Protein AF-J5UKY2-F1 (afdb_monomer_lite)

Radius of gyration: 16.22 Å; chains: 1; bounding box: 41×29×46 Å

Foldseek 3Di:
DDQVCCLCPVVVDDLDDNVCVVVLLVVLLVVCCVPVPPQPADPVLSSQLSSQLSNLVSDVVVPDCQWDDDPPDIDGDPDDPCDSVNSSVVSNCVRRVPPCPDPPPD

Secondary structure (DSSP, 8-state):
---HHIIIIIS---SS-HHHHHHHHHHHHHHHHHHSTT----HHHHHHHHHHHHHHHHHHHH----EEEETTEEEE-------HHHHHHHHHHHHHS---TT----

Sequence (106 aa):
MIEYKFYTDEFCGKAISEEDWRGCETFASAYIRKHFVGFSVEADDYKHGICAVAEAKQTVDQGVLESQTVGSWSKHYSVNSVSDKDRLINAAMLYLSEYRKGVEWA

pLDDT: mean 72.49, std 12.16, range [39.28, 87.88]

Structure (mmCIF, N/CA/C/O backbone):
data_AF-J5UKY2-F1
#
_entry.id   AF-J5UKY2-F1
#
loop_
_atom_site.group_PDB
_atom_site.id
_atom_site.type_symbol
_atom_site.label_atom_id
_atom_site.label_alt_id
_atom_site.label_comp_id
_atom_site.label_asym_id
_atom_site.label_entity_id
_atom_site.label_seq_id
_atom_site.pdbx_PDB_ins_code
_atom_site.Cartn_x
_atom_site.Cartn_y
_atom_site.Cartn_z
_atom_site.occupancy
_atom_site.B_iso_or_equiv
_atom_site.auth_seq_id
_atom_site.auth_comp_id
_atom_site.auth_asym_id
_atom_site.auth_atom_id
_atom_site.pdbx_PDB_model_num
ATOM 1 N N . MET A 1 1 ? -2.509 2.775 -13.327 1.00 63.25 1 MET A N 1
ATOM 2 C CA . MET A 1 1 ? -3.893 2.613 -12.871 1.00 63.25 1 MET A CA 1
ATOM 3 C C . MET A 1 1 ? -4.144 1.133 -12.717 1.00 63.25 1 MET A C 1
ATOM 5 O O . MET A 1 1 ? -4.342 0.444 -13.710 1.00 63.25 1 MET A O 1
ATOM 9 N N . ILE A 1 2 ? -3.998 0.648 -11.489 1.00 73.94 2 ILE A N 1
ATOM 10 C CA . ILE A 1 2 ? -4.293 -0.739 -11.126 1.00 73.94 2 ILE A CA 1
ATOM 11 C C . ILE A 1 2 ? -5.797 -0.839 -10.890 1.00 73.94 2 ILE A C 1
ATOM 13 O O . ILE A 1 2 ? -6.365 -0.045 -10.139 1.00 73.94 2 ILE A O 1
ATOM 17 N N . GLU A 1 3 ? -6.454 -1.777 -11.564 1.00 77.50 3 GLU A N 1
ATOM 18 C CA . GLU A 1 3 ? -7.885 -2.002 -11.377 1.00 77.50 3 GLU A CA 1
ATOM 19 C C . GLU A 1 3 ? -8.160 -2.615 -10.003 1.00 77.50 3 GLU A C 1
ATOM 21 O O . GLU A 1 3 ? -7.400 -3.458 -9.530 1.00 77.50 3 GLU A O 1
ATOM 26 N N . TYR A 1 4 ? -9.283 -2.243 -9.386 1.00 71.94 4 TYR A N 1
ATOM 27 C CA . TYR A 1 4 ? -9.696 -2.806 -8.097 1.00 71.94 4 TYR A CA 1
ATOM 28 C C . TYR A 1 4 ? -9.806 -4.339 -8.152 1.00 71.94 4 TYR A C 1
ATOM 30 O O . TYR A 1 4 ? -9.404 -5.022 -7.220 1.00 71.94 4 TYR A O 1
ATOM 38 N N . LYS A 1 5 ? -10.217 -4.898 -9.298 1.00 76.38 5 LYS A N 1
ATOM 39 C CA . LYS A 1 5 ? -10.229 -6.351 -9.527 1.00 76.38 5 LYS A CA 1
ATOM 40 C C . LYS A 1 5 ? -8.867 -7.011 -9.327 1.00 76.38 5 LYS A C 1
ATOM 42 O O . LYS A 1 5 ? -8.812 -8.095 -8.771 1.00 76.38 5 LYS A O 1
ATOM 47 N N . PHE A 1 6 ? -7.778 -6.365 -9.738 1.00 74.38 6 PHE A N 1
ATOM 48 C CA . PHE A 1 6 ? -6.428 -6.894 -9.533 1.00 74.38 6 PHE A CA 1
ATOM 49 C C . PHE A 1 6 ? -6.074 -6.927 -8.039 1.00 74.38 6 PHE A C 1
ATOM 51 O O . PHE A 1 6 ? -5.506 -7.896 -7.546 1.00 74.38 6 PHE A O 1
ATOM 58 N N . TYR A 1 7 ? -6.484 -5.895 -7.297 1.00 69.56 7 TYR A N 1
ATOM 59 C CA . TYR A 1 7 ? -6.301 -5.829 -5.849 1.00 69.56 7 TYR A CA 1
ATOM 60 C C . TYR A 1 7 ? -7.102 -6.905 -5.095 1.00 69.56 7 TYR A C 1
ATOM 62 O O . TYR A 1 7 ? -6.595 -7.499 -4.146 1.00 69.56 7 TYR A O 1
ATOM 70 N N . THR A 1 8 ? -8.333 -7.200 -5.518 1.00 76.00 8 THR A N 1
ATOM 71 C CA . THR A 1 8 ? -9.173 -8.193 -4.831 1.00 76.00 8 THR A CA 1
ATOM 72 C C . THR A 1 8 ? -8.898 -9.633 -5.259 1.00 76.00 8 THR A C 1
ATOM 74 O O . THR A 1 8 ? -8.980 -10.528 -4.427 1.00 76.00 8 THR A O 1
ATOM 77 N N . ASP A 1 9 ? -8.635 -9.867 -6.546 1.00 73.81 9 ASP A N 1
ATOM 78 C CA . ASP A 1 9 ? -8.555 -11.209 -7.143 1.00 73.81 9 ASP A CA 1
ATOM 79 C C . ASP A 1 9 ? -7.122 -11.757 -7.111 1.00 73.81 9 ASP A C 1
ATOM 81 O O . ASP A 1 9 ? -6.898 -12.872 -6.649 1.00 73.81 9 ASP A O 1
ATOM 85 N N . GLU A 1 10 ? -6.140 -10.945 -7.516 1.00 74.19 10 GLU A N 1
ATOM 86 C CA . GLU A 1 10 ? -4.736 -11.369 -7.602 1.00 74.19 10 GLU A CA 1
ATOM 87 C C . GLU A 1 10 ? -3.983 -11.083 -6.297 1.00 74.19 10 GLU A C 1
ATOM 89 O O . GLU A 1 10 ? -3.341 -11.965 -5.731 1.00 74.19 10 GLU A O 1
ATOM 94 N N . PHE A 1 11 ? -4.138 -9.871 -5.756 1.00 65.19 11 PHE A N 1
ATOM 95 C CA . PHE A 1 11 ? -3.485 -9.466 -4.508 1.00 65.19 11 PHE A CA 1
ATOM 96 C C . PHE A 1 11 ? -4.249 -9.916 -3.243 1.00 65.19 11 PHE A C 1
ATOM 98 O O . PHE A 1 11 ? -3.687 -9.910 -2.149 1.00 65.19 11 PHE A O 1
ATOM 105 N N . CYS A 1 12 ? -5.517 -10.341 -3.368 1.00 69.38 12 CYS A N 1
ATOM 106 C CA . CYS A 1 12 ? -6.383 -10.774 -2.254 1.00 69.38 12 CYS A CA 1
ATOM 107 C C . CYS A 1 12 ? -6.536 -9.747 -1.107 1.00 69.38 12 CYS A C 1
ATOM 109 O O . CYS A 1 12 ? -6.826 -10.117 0.038 1.00 69.38 12 CYS A O 1
ATOM 111 N N . GLY A 1 13 ? -6.369 -8.457 -1.402 1.00 67.81 13 GLY A N 1
ATOM 112 C CA . GLY A 1 13 ? -6.465 -7.382 -0.420 1.00 67.81 13 GLY A CA 1
ATOM 113 C C . GLY A 1 13 ? -7.909 -7.118 0.016 1.00 67.81 13 GLY A C 1
ATOM 114 O O . GLY A 1 13 ? -8.837 -7.122 -0.794 1.00 67.81 13 GLY A O 1
ATOM 115 N N . LYS A 1 14 ? -8.113 -6.900 1.321 1.00 74.12 14 LYS A N 1
ATOM 116 C CA . LYS A 1 14 ? -9.441 -6.657 1.932 1.00 74.12 14 LYS A CA 1
ATOM 117 C C . LYS A 1 14 ? -9.514 -5.362 2.738 1.00 74.12 14 LYS A C 1
ATOM 119 O O . LYS A 1 14 ? -10.554 -5.077 3.327 1.00 74.12 14 LYS A O 1
ATOM 124 N N . ALA A 1 15 ? -8.419 -4.612 2.817 1.00 70.75 15 ALA A N 1
ATOM 125 C CA . ALA A 1 15 ? -8.323 -3.448 3.686 1.00 70.75 15 ALA A CA 1
ATOM 126 C C . ALA A 1 15 ? -8.963 -2.184 3.085 1.00 70.75 15 ALA A C 1
ATOM 128 O O . ALA A 1 15 ? -9.380 -1.314 3.844 1.00 70.75 15 ALA A O 1
ATOM 129 N N . ILE A 1 16 ? -9.046 -2.074 1.752 1.00 76.44 16 ILE A N 1
ATOM 130 C CA . ILE A 1 16 ? -9.452 -0.842 1.058 1.00 76.44 16 ILE A CA 1
ATOM 131 C C . ILE A 1 16 ? -10.761 -1.049 0.284 1.00 76.44 16 ILE A C 1
ATOM 133 O O . ILE A 1 16 ? -10.904 -1.999 -0.491 1.00 76.44 16 ILE A O 1
ATOM 137 N N . SER A 1 17 ? -11.711 -0.130 0.469 1.00 79.06 17 SER A N 1
ATOM 138 C CA . SER A 1 17 ? -12.952 -0.057 -0.314 1.00 79.06 17 SER A CA 1
ATOM 139 C C . SER A 1 17 ? -12.692 0.494 -1.722 1.00 79.06 17 SER A C 1
ATOM 141 O O . SER A 1 17 ? -11.823 1.344 -1.908 1.00 79.06 17 SER A O 1
ATOM 143 N N . GLU A 1 18 ? -13.482 0.082 -2.720 1.00 77.81 18 GLU A N 1
ATOM 144 C CA . GLU A 1 18 ? -13.336 0.535 -4.122 1.00 77.81 18 GLU A CA 1
ATOM 145 C C . GLU A 1 18 ? -13.354 2.073 -4.274 1.00 77.81 18 GLU A C 1
ATOM 147 O O . GLU A 1 18 ? -12.661 2.639 -5.120 1.00 77.81 18 GLU A O 1
ATOM 152 N N . GLU A 1 19 ? -14.111 2.749 -3.409 1.00 78.94 19 GLU A N 1
ATOM 153 C CA . GLU A 1 19 ? -14.263 4.206 -3.356 1.00 78.94 19 GLU A CA 1
ATOM 154 C C . GLU A 1 19 ? -12.936 4.918 -3.044 1.00 78.94 19 GLU A C 1
ATOM 156 O O . GLU A 1 19 ? -12.595 5.924 -3.669 1.00 78.94 19 GLU A O 1
ATOM 161 N N . ASP A 1 20 ? -12.175 4.367 -2.094 1.00 79.25 20 ASP A N 1
ATOM 162 C CA . ASP A 1 20 ? -10.914 4.931 -1.605 1.00 79.25 20 ASP A CA 1
ATOM 163 C C . ASP A 1 20 ? -9.706 4.424 -2.412 1.00 79.25 20 ASP A C 1
ATOM 165 O O . ASP A 1 20 ? -8.667 5.086 -2.507 1.00 79.25 20 ASP A O 1
ATOM 169 N N . TRP A 1 21 ? -9.874 3.293 -3.109 1.00 81.88 21 TRP A N 1
ATOM 170 C CA . TRP A 1 21 ? -8.838 2.658 -3.921 1.00 81.88 21 TRP A CA 1
ATOM 171 C C . TRP A 1 21 ? -8.162 3.622 -4.900 1.00 81.88 21 TRP A C 1
ATOM 173 O O . TRP A 1 21 ? -6.938 3.636 -5.007 1.00 81.88 21 TRP A O 1
ATOM 183 N N . ARG A 1 22 ? -8.926 4.480 -5.591 1.00 84.44 22 ARG A N 1
ATOM 184 C CA . ARG A 1 22 ? -8.351 5.454 -6.540 1.00 84.44 22 ARG A CA 1
ATOM 185 C C . ARG A 1 22 ? -7.431 6.474 -5.871 1.00 84.44 22 ARG A C 1
ATOM 187 O O . ARG A 1 22 ? -6.413 6.855 -6.456 1.00 84.44 22 ARG A O 1
ATOM 194 N N . GLY A 1 23 ? -7.787 6.926 -4.670 1.00 82.31 23 GLY A N 1
ATOM 195 C CA . GLY A 1 23 ? -6.967 7.848 -3.887 1.00 82.31 23 GLY A CA 1
ATOM 196 C C . GLY A 1 23 ? -5.689 7.165 -3.408 1.00 82.31 23 GLY A C 1
ATOM 197 O O . GLY A 1 23 ? -4.586 7.676 -3.627 1.00 82.31 23 GLY A O 1
ATOM 198 N N . CYS A 1 24 ? -5.837 5.967 -2.843 1.00 83.56 24 CYS A N 1
ATOM 199 C CA . CYS A 1 24 ? -4.728 5.156 -2.360 1.00 83.56 24 CYS A CA 1
ATOM 200 C C . 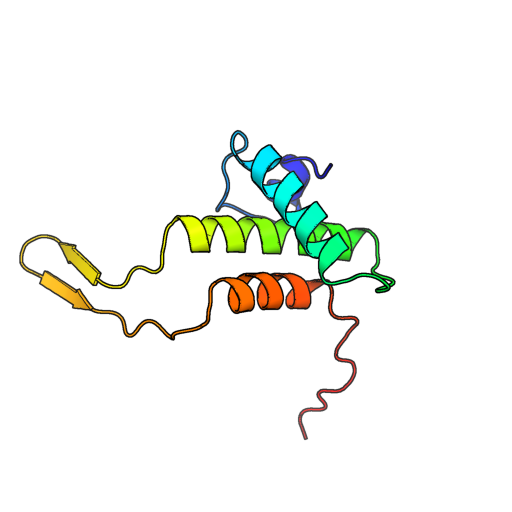CYS A 1 24 ? -3.766 4.710 -3.481 1.00 83.56 24 CYS A C 1
ATOM 202 O O . CYS A 1 24 ? -2.555 4.796 -3.293 1.00 83.56 24 CYS A O 1
ATOM 204 N N . GLU A 1 25 ? -4.253 4.327 -4.667 1.00 86.38 25 GLU A N 1
ATOM 205 C CA . GLU A 1 25 ? -3.417 3.962 -5.828 1.00 86.38 25 GLU A CA 1
ATOM 206 C C . GLU A 1 25 ? -2.622 5.157 -6.358 1.00 86.38 25 GLU A C 1
ATOM 208 O O . GLU A 1 25 ? -1.422 5.049 -6.634 1.00 86.38 25 GLU A O 1
ATOM 213 N N . THR A 1 26 ? -3.261 6.325 -6.448 1.00 87.25 26 THR A N 1
ATOM 214 C CA . THR A 1 26 ? -2.591 7.561 -6.872 1.00 87.25 26 THR A CA 1
ATOM 215 C C . THR A 1 26 ? -1.484 7.935 -5.885 1.00 87.25 26 THR A C 1
ATOM 217 O O . THR A 1 26 ? -0.371 8.278 -6.289 1.00 87.25 26 THR A O 1
ATOM 220 N N . PHE A 1 27 ? -1.757 7.821 -4.584 1.00 86.69 27 PHE A N 1
ATOM 221 C CA . PHE A 1 27 ? -0.759 8.064 -3.550 1.00 86.69 27 PHE A CA 1
ATOM 222 C C . PHE A 1 27 ? 0.389 7.050 -3.614 1.00 86.69 27 PHE A C 1
ATOM 224 O O . PHE A 1 27 ? 1.551 7.448 -3.673 1.00 86.69 27 PHE A O 1
ATOM 231 N N . ALA A 1 28 ? 0.082 5.753 -3.642 1.00 86.38 28 ALA A N 1
ATOM 232 C CA . ALA A 1 28 ? 1.069 4.678 -3.634 1.00 86.38 28 ALA A CA 1
ATOM 233 C C . ALA A 1 28 ? 1.969 4.709 -4.879 1.00 86.38 28 ALA A C 1
ATOM 235 O O . ALA A 1 28 ? 3.191 4.598 -4.767 1.00 86.38 28 ALA A O 1
ATOM 236 N N . SER A 1 29 ? 1.397 4.955 -6.060 1.00 86.00 29 SER A N 1
ATOM 237 C CA . SER A 1 29 ? 2.166 5.097 -7.301 1.00 86.00 29 SER A CA 1
ATOM 238 C C . SER A 1 29 ? 3.106 6.310 -7.268 1.00 86.00 29 SER A C 1
ATOM 240 O O . SER A 1 29 ? 4.270 6.197 -7.664 1.00 86.00 29 SER A O 1
ATOM 242 N N . ALA A 1 30 ? 2.657 7.456 -6.744 1.00 86.75 30 ALA A N 1
ATOM 243 C CA . ALA A 1 30 ? 3.512 8.624 -6.536 1.00 86.75 30 ALA A CA 1
ATOM 244 C C . ALA A 1 30 ? 4.604 8.359 -5.485 1.00 86.75 30 ALA A C 1
ATOM 246 O O . ALA A 1 30 ? 5.751 8.778 -5.661 1.00 86.75 30 ALA A O 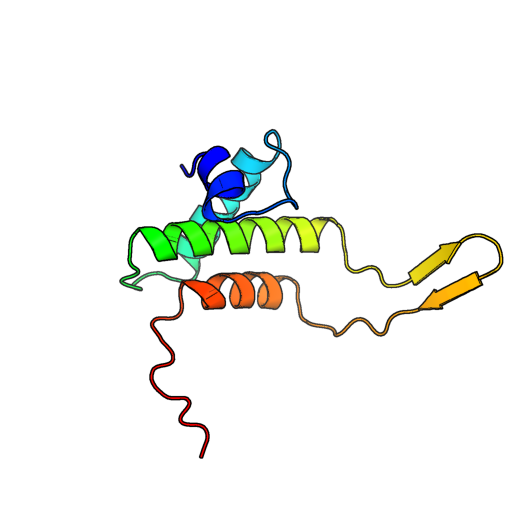1
ATOM 247 N N . TYR A 1 31 ? 4.268 7.632 -4.417 1.00 85.12 31 TYR A N 1
ATOM 248 C CA . TYR A 1 31 ? 5.187 7.281 -3.338 1.00 85.12 31 TYR A CA 1
ATOM 249 C C . TYR A 1 31 ? 6.331 6.397 -3.841 1.00 85.12 31 TYR A C 1
ATOM 251 O O . TYR A 1 31 ? 7.501 6.716 -3.627 1.00 85.12 31 TYR A O 1
ATOM 259 N N . ILE A 1 32 ? 6.008 5.340 -4.588 1.00 83.69 32 ILE A N 1
ATOM 260 C CA . ILE A 1 32 ? 7.006 4.435 -5.163 1.00 83.69 32 ILE A CA 1
ATOM 261 C C . ILE A 1 32 ? 7.884 5.173 -6.171 1.00 83.69 32 ILE A C 1
ATOM 263 O O . ILE A 1 32 ? 9.103 5.078 -6.094 1.00 83.69 32 ILE A O 1
ATOM 267 N N . ARG A 1 33 ? 7.302 5.986 -7.061 1.00 84.00 33 ARG A N 1
ATOM 268 C CA . ARG A 1 33 ? 8.083 6.795 -8.017 1.00 84.00 33 ARG A CA 1
ATOM 269 C C . ARG A 1 33 ? 9.068 7.743 -7.333 1.00 84.00 33 ARG A C 1
ATOM 271 O O . ARG A 1 33 ? 10.139 7.998 -7.873 1.00 84.00 33 ARG A O 1
ATOM 278 N N . LYS A 1 34 ? 8.707 8.272 -6.161 1.00 83.88 34 LYS A N 1
ATOM 279 C CA . LYS A 1 34 ? 9.554 9.179 -5.381 1.00 83.88 34 LYS A CA 1
ATOM 280 C C . LYS A 1 34 ? 10.678 8.452 -4.639 1.00 83.88 34 LYS A C 1
ATOM 282 O O . LYS A 1 34 ? 11.778 8.987 -4.558 1.00 83.88 34 LYS A O 1
ATOM 287 N N . HIS A 1 35 ? 10.395 7.282 -4.068 1.00 78.94 35 HIS A N 1
ATOM 288 C CA . HIS A 1 35 ? 11.326 6.564 -3.188 1.00 78.94 35 HIS A CA 1
ATOM 289 C C . HIS A 1 35 ? 12.167 5.493 -3.899 1.00 78.94 35 HIS A C 1
ATOM 291 O O . HIS A 1 35 ? 13.281 5.224 -3.465 1.00 78.94 35 HIS A O 1
ATOM 297 N N . PHE A 1 36 ? 11.670 4.925 -4.997 1.00 73.38 36 PHE A N 1
ATOM 298 C CA . PHE A 1 36 ? 12.290 3.823 -5.744 1.00 73.38 36 PHE A CA 1
ATOM 299 C C . PHE A 1 36 ? 12.664 4.244 -7.173 1.00 73.38 36 PHE A C 1
ATOM 301 O O . PHE A 1 36 ? 12.516 3.487 -8.132 1.00 73.38 36 PHE A O 1
ATOM 308 N N . VAL A 1 37 ? 13.155 5.476 -7.338 1.00 69.75 37 VAL A N 1
ATOM 309 C CA . VAL A 1 37 ? 13.656 5.954 -8.632 1.00 69.75 37 VAL A CA 1
ATOM 310 C C . VAL A 1 37 ? 14.889 5.140 -9.050 1.00 69.75 37 VAL A C 1
ATOM 312 O O . VAL A 1 37 ? 15.888 5.105 -8.338 1.00 69.75 37 VAL A O 1
ATOM 315 N N . GLY A 1 38 ? 14.817 4.472 -10.205 1.00 65.88 38 GLY A N 1
ATOM 316 C CA . GLY A 1 38 ? 15.931 3.697 -10.769 1.00 65.88 38 GLY A CA 1
ATOM 317 C C . GLY A 1 38 ? 15.923 2.190 -10.486 1.00 65.88 38 GLY A C 1
ATOM 318 O O . GLY A 1 38 ? 16.831 1.505 -10.946 1.00 65.88 38 GLY A O 1
ATOM 319 N N . PHE A 1 39 ? 14.912 1.655 -9.793 1.00 64.69 39 PHE A N 1
ATOM 320 C CA . PHE A 1 39 ? 14.728 0.206 -9.670 1.00 64.69 39 PHE A CA 1
ATOM 321 C C . PHE A 1 39 ? 14.082 -0.363 -10.943 1.00 64.69 39 PHE A C 1
ATOM 323 O O . PHE A 1 39 ? 13.012 0.087 -11.357 1.00 64.69 39 PHE A O 1
ATOM 330 N N . SER A 1 40 ? 14.730 -1.354 -11.565 1.00 60.59 40 SER A N 1
ATOM 331 C CA . SER A 1 40 ? 14.149 -2.133 -12.663 1.00 60.59 40 SER A CA 1
ATOM 332 C C . SER A 1 40 ? 13.327 -3.266 -12.062 1.00 60.59 40 SER A C 1
ATOM 334 O O . SER A 1 40 ? 13.828 -4.366 -11.864 1.00 60.59 40 SER A O 1
ATOM 336 N N . VAL A 1 41 ? 12.080 -2.969 -11.717 1.00 66.12 41 VAL A N 1
ATOM 337 C CA . VAL A 1 41 ? 11.131 -3.957 -11.192 1.00 66.12 41 VAL A CA 1
ATOM 338 C C . VAL A 1 41 ? 10.294 -4.534 -12.322 1.00 66.12 41 VAL A C 1
ATOM 340 O O . VAL A 1 41 ? 9.945 -3.821 -13.269 1.00 66.12 41 VAL A O 1
ATOM 343 N N . GLU A 1 42 ? 9.969 -5.823 -12.230 1.00 72.50 42 GLU A N 1
ATOM 344 C CA . GLU A 1 42 ? 9.021 -6.435 -13.155 1.00 72.50 42 GLU A CA 1
ATOM 345 C C . GLU A 1 42 ? 7.649 -5.765 -13.010 1.00 72.50 42 GLU A C 1
ATOM 347 O O . GLU A 1 42 ? 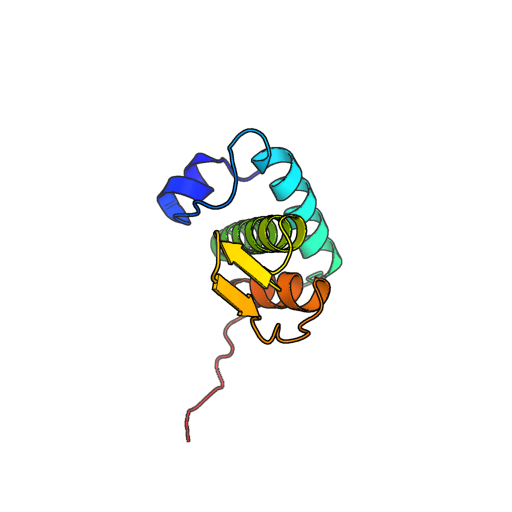7.289 -5.209 -11.965 1.00 72.50 42 GLU A O 1
ATOM 352 N N . ALA A 1 43 ? 6.879 -5.768 -14.100 1.00 72.44 43 ALA A N 1
ATOM 353 C CA . ALA A 1 43 ? 5.602 -5.066 -14.142 1.00 72.44 43 ALA A CA 1
ATOM 354 C C . ALA A 1 43 ? 4.615 -5.595 -13.090 1.00 72.44 43 ALA A C 1
ATOM 356 O O . ALA A 1 43 ? 3.783 -4.827 -12.608 1.00 72.44 43 ALA A O 1
ATOM 357 N N . ASP A 1 44 ? 4.705 -6.875 -12.729 1.00 75.19 44 ASP A N 1
ATOM 358 C CA . ASP A 1 44 ? 3.826 -7.507 -11.748 1.00 75.19 44 ASP A CA 1
ATOM 359 C C . ASP A 1 44 ? 4.253 -7.204 -10.307 1.00 75.19 44 ASP A C 1
ATOM 361 O O . ASP A 1 44 ? 3.408 -6.771 -9.521 1.00 75.19 44 ASP A O 1
ATOM 365 N N . ASP A 1 45 ? 5.545 -7.258 -9.973 1.00 77.12 45 ASP A N 1
ATOM 366 C CA . ASP A 1 45 ? 6.063 -6.818 -8.666 1.00 77.12 45 ASP A CA 1
ATOM 367 C C . ASP A 1 45 ? 5.771 -5.341 -8.392 1.00 77.12 45 ASP A C 1
ATOM 369 O O . ASP A 1 45 ? 5.412 -4.951 -7.278 1.00 77.12 45 ASP A O 1
ATOM 373 N N . TYR A 1 46 ? 5.842 -4.501 -9.429 1.00 81.56 46 TYR A N 1
ATOM 374 C CA . TYR A 1 46 ? 5.473 -3.093 -9.318 1.00 81.56 46 TYR A CA 1
ATOM 375 C C . TYR A 1 46 ? 4.002 -2.912 -8.924 1.00 81.56 46 TYR A C 1
ATOM 377 O O . TYR A 1 46 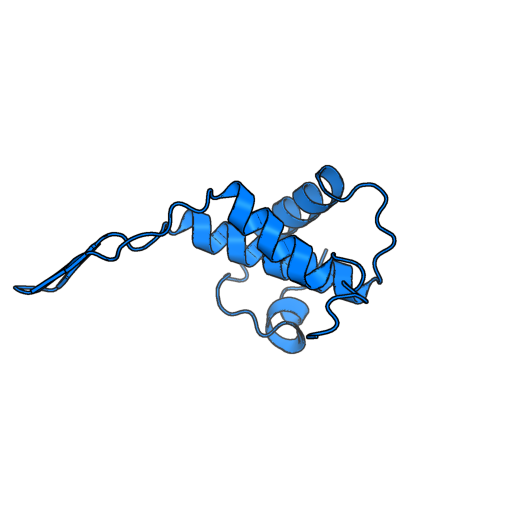? 3.685 -2.077 -8.071 1.00 81.56 46 TYR A O 1
ATOM 385 N N . LYS A 1 47 ? 3.094 -3.705 -9.511 1.00 82.50 47 LYS A N 1
ATOM 386 C CA . LYS A 1 47 ? 1.668 -3.664 -9.157 1.00 82.50 47 LYS A CA 1
ATOM 387 C C . LYS A 1 47 ? 1.440 -4.138 -7.724 1.00 82.50 47 LYS A C 1
ATOM 389 O O . LYS A 1 47 ? 0.703 -3.483 -6.987 1.00 82.50 47 LYS A O 1
ATOM 394 N N . HIS A 1 48 ? 2.099 -5.221 -7.316 1.00 81.75 48 HIS A N 1
ATOM 395 C CA . HIS A 1 48 ? 2.006 -5.748 -5.955 1.00 81.75 48 HIS A CA 1
ATOM 396 C C . HIS A 1 48 ? 2.547 -4.749 -4.922 1.00 81.75 48 HIS A C 1
ATOM 398 O O . HIS A 1 48 ? 1.904 -4.502 -3.903 1.00 81.75 48 HIS A O 1
ATOM 404 N N . GLY A 1 49 ? 3.662 -4.079 -5.222 1.00 83.81 49 GLY A N 1
ATOM 405 C CA . GLY A 1 49 ? 4.217 -3.022 -4.378 1.00 83.81 49 GLY A CA 1
ATOM 406 C C . GLY A 1 49 ? 3.265 -1.837 -4.203 1.00 83.81 49 GLY A C 1
ATOM 407 O O . GLY A 1 49 ? 3.103 -1.342 -3.088 1.00 83.81 49 GLY A O 1
ATOM 408 N N . ILE A 1 50 ? 2.584 -1.400 -5.270 1.00 86.56 50 ILE A N 1
ATOM 409 C CA . ILE A 1 50 ? 1.562 -0.341 -5.174 1.00 86.56 50 ILE A CA 1
ATOM 410 C C . ILE A 1 50 ? 0.414 -0.781 -4.258 1.00 86.56 50 ILE A C 1
ATOM 412 O O . ILE A 1 50 ? 0.006 -0.004 -3.393 1.00 86.56 50 ILE A O 1
ATOM 416 N N . CYS A 1 51 ? -0.078 -2.014 -4.410 1.00 85.75 51 CYS A N 1
ATOM 417 C CA . CYS A 1 51 ? -1.151 -2.554 -3.573 1.00 85.75 51 CYS A CA 1
ATOM 418 C C . CYS A 1 51 ? -0.741 -2.619 -2.093 1.00 85.75 51 CYS A C 1
ATOM 420 O O . CYS A 1 51 ? -1.486 -2.175 -1.221 1.00 85.75 51 CYS A O 1
ATOM 422 N N . ALA A 1 52 ? 0.480 -3.072 -1.807 1.00 85.75 52 ALA A N 1
ATOM 423 C CA . ALA A 1 52 ? 1.006 -3.161 -0.449 1.00 85.75 52 ALA A CA 1
ATOM 424 C C . ALA A 1 52 ? 1.156 -1.787 0.224 1.00 85.75 52 ALA A C 1
ATOM 426 O O . ALA A 1 52 ? 0.797 -1.610 1.389 1.00 85.75 52 ALA A O 1
ATOM 427 N N . VAL A 1 53 ? 1.659 -0.789 -0.509 1.00 87.88 53 VAL A N 1
ATOM 428 C CA . VAL A 1 53 ? 1.785 0.587 -0.003 1.00 87.88 53 VAL A CA 1
ATOM 429 C C . VAL A 1 53 ? 0.414 1.212 0.239 1.00 87.88 53 VAL A C 1
ATOM 431 O O . VAL A 1 53 ? 0.238 1.920 1.231 1.00 87.88 53 VAL A O 1
ATOM 434 N N . ALA A 1 54 ? -0.557 0.940 -0.634 1.00 87.38 54 ALA A N 1
ATOM 435 C CA . ALA A 1 54 ? -1.934 1.379 -0.453 1.00 87.38 54 ALA A CA 1
ATOM 436 C C . ALA A 1 54 ? -2.528 0.821 0.855 1.00 87.38 54 ALA A C 1
ATOM 438 O O . ALA A 1 54 ? -3.059 1.588 1.659 1.00 87.38 54 ALA A O 1
ATOM 439 N N . GLU A 1 55 ? -2.371 -0.478 1.137 1.00 84.56 55 GLU A N 1
ATOM 440 C CA . GLU A 1 55 ? -2.883 -1.075 2.384 1.00 84.56 55 GLU A CA 1
ATOM 441 C C . GLU A 1 55 ? -2.162 -0.553 3.624 1.00 84.56 55 GLU A C 1
ATOM 443 O O . GLU A 1 55 ? -2.787 -0.261 4.648 1.00 84.56 55 GLU A O 1
ATOM 448 N N . ALA A 1 56 ? -0.844 -0.380 3.537 1.00 84.69 56 ALA A N 1
ATOM 449 C CA . ALA A 1 56 ? -0.073 0.213 4.617 1.00 84.69 56 ALA A CA 1
ATOM 450 C C . ALA A 1 56 ? -0.525 1.655 4.899 1.00 84.69 56 ALA A C 1
ATOM 452 O O . ALA A 1 56 ? -0.638 2.039 6.063 1.00 84.69 56 ALA A O 1
ATOM 453 N N . LYS A 1 57 ? -0.855 2.442 3.864 1.00 84.75 57 LYS A N 1
ATOM 454 C CA . LYS A 1 57 ? -1.410 3.792 4.027 1.00 84.75 57 LYS A CA 1
ATOM 455 C C . LYS A 1 57 ? -2.775 3.762 4.707 1.00 84.75 57 LYS A C 1
ATOM 457 O O . LYS A 1 57 ? -3.001 4.598 5.581 1.00 84.75 57 LYS A O 1
ATOM 462 N N . GLN A 1 58 ? -3.642 2.817 4.349 1.00 82.50 58 GLN A N 1
ATOM 463 C CA . GLN A 1 58 ? -4.940 2.634 5.002 1.00 82.50 58 GLN A CA 1
ATOM 464 C C . GLN A 1 58 ? -4.782 2.247 6.478 1.00 82.50 58 GLN A C 1
ATOM 466 O O . GLN A 1 58 ? -5.456 2.803 7.339 1.00 82.50 58 GLN A O 1
ATOM 471 N N . THR A 1 59 ? -3.845 1.347 6.777 1.00 79.69 59 THR A N 1
ATOM 472 C CA . THR A 1 59 ? -3.548 0.895 8.145 1.00 79.69 59 THR A CA 1
ATOM 473 C C . THR A 1 59 ? -2.981 2.027 9.003 1.00 79.69 59 THR A C 1
ATOM 475 O O . THR A 1 59 ? -3.339 2.166 10.168 1.00 79.69 59 THR A O 1
ATOM 478 N N . VAL A 1 60 ? -2.109 2.862 8.431 1.00 80.44 60 VAL A N 1
ATOM 479 C CA . VAL A 1 60 ? -1.603 4.080 9.085 1.00 80.44 60 VAL A CA 1
ATOM 480 C C . VAL A 1 60 ? -2.741 5.062 9.363 1.00 80.44 60 VAL A C 1
ATOM 482 O O . VAL A 1 60 ? -2.792 5.638 10.443 1.00 80.44 60 VAL A O 1
ATOM 485 N N . ASP A 1 61 ? -3.655 5.237 8.407 1.00 77.12 61 ASP A N 1
ATOM 486 C CA . ASP A 1 61 ? -4.797 6.149 8.534 1.00 77.12 61 ASP A CA 1
ATOM 487 C C . ASP A 1 61 ? -5.765 5.725 9.647 1.00 77.12 61 ASP A C 1
ATOM 489 O O . ASP A 1 61 ? -6.213 6.550 10.437 1.00 77.12 61 ASP A O 1
ATOM 493 N N . GLN A 1 62 ? -6.016 4.417 9.764 1.00 72.00 62 GLN A N 1
ATOM 494 C CA . GLN A 1 62 ? -6.841 3.845 10.831 1.00 72.00 62 GLN A CA 1
ATOM 495 C C . GLN A 1 62 ? -6.180 3.912 12.218 1.00 72.00 62 GLN A C 1
ATOM 497 O O . GLN A 1 62 ? -6.868 3.760 13.228 1.00 72.00 62 GLN A O 1
ATOM 502 N N . GLY A 1 63 ? -4.873 4.177 12.276 1.00 63.50 63 GLY A N 1
ATOM 503 C CA . GLY A 1 63 ? -4.099 4.219 13.509 1.00 63.50 63 GLY A CA 1
ATOM 504 C C . GLY A 1 63 ? -3.804 2.828 14.075 1.00 63.50 63 GLY A C 1
ATOM 505 O O . GLY A 1 63 ? -4.490 1.839 13.818 1.00 63.50 63 GLY A O 1
ATOM 506 N N . VAL A 1 64 ? -2.741 2.737 14.876 1.00 63.56 64 VAL A N 1
ATOM 507 C CA . VAL A 1 64 ? -2.454 1.505 15.620 1.00 63.56 64 VAL A CA 1
ATOM 508 C C . VAL A 1 64 ? -3.394 1.443 16.806 1.00 63.56 64 VAL A C 1
ATOM 510 O O . VAL A 1 64 ? -3.558 2.422 17.529 1.00 63.56 64 VAL A O 1
ATOM 513 N N . LEU A 1 65 ? -3.985 0.278 17.035 1.00 61.25 65 LEU A N 1
ATOM 514 C CA . LEU A 1 65 ? -4.891 0.069 18.149 1.00 61.25 65 LEU A CA 1
ATOM 515 C C . LEU A 1 65 ? -4.100 0.013 19.472 1.00 61.25 65 LEU A C 1
ATOM 517 O O . LEU A 1 65 ? -3.687 -1.049 19.930 1.00 61.25 65 LEU A O 1
ATOM 521 N N . GLU A 1 66 ? -3.835 1.183 20.055 1.00 57.62 66 GLU A N 1
ATOM 522 C CA . GLU A 1 66 ? -3.039 1.349 21.283 1.00 57.62 66 GLU A CA 1
ATOM 523 C C . GLU A 1 66 ? -3.775 0.861 22.535 1.00 57.62 66 GLU A C 1
ATOM 525 O O . GLU A 1 66 ? -3.179 0.291 23.457 1.00 57.62 66 GLU A O 1
ATOM 530 N N . SER A 1 67 ? -5.090 1.049 22.567 1.00 54.34 67 SER A N 1
ATOM 531 C CA . SER A 1 67 ? -5.939 0.609 23.662 1.00 54.34 67 SER A CA 1
ATOM 532 C C . SER A 1 67 ? -7.318 0.223 23.143 1.00 54.34 67 SER A C 1
ATOM 534 O O . SER A 1 67 ? -7.904 0.886 22.288 1.00 54.34 67 SER A O 1
ATOM 536 N N . GLN A 1 68 ? -7.839 -0.884 23.664 1.00 62.81 68 GLN A N 1
ATOM 537 C CA . GLN A 1 68 ? -9.231 -1.267 23.472 1.00 62.81 68 GLN A CA 1
ATOM 538 C C . GLN A 1 68 ? -9.887 -1.380 24.842 1.00 62.81 68 GLN A C 1
ATOM 540 O O . GLN A 1 68 ? -9.405 -2.107 25.716 1.00 62.81 68 GLN A O 1
ATOM 545 N N . THR A 1 69 ? -10.994 -0.662 25.014 1.00 65.19 69 THR A N 1
ATOM 546 C CA . THR A 1 69 ? -11.862 -0.762 26.186 1.00 65.19 69 THR A CA 1
ATOM 547 C C . THR A 1 69 ? -13.204 -1.298 25.728 1.00 65.19 69 THR A C 1
ATOM 549 O O . THR A 1 69 ? -13.85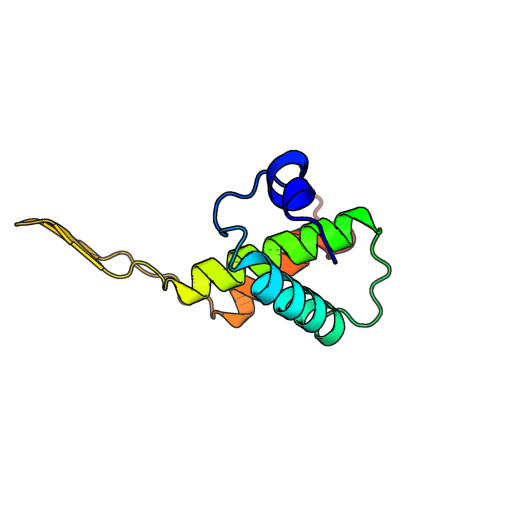1 -0.716 24.860 1.00 65.19 69 THR A O 1
ATOM 552 N N . VAL A 1 70 ? -13.627 -2.418 26.301 1.00 72.44 70 VAL A N 1
ATOM 553 C CA . V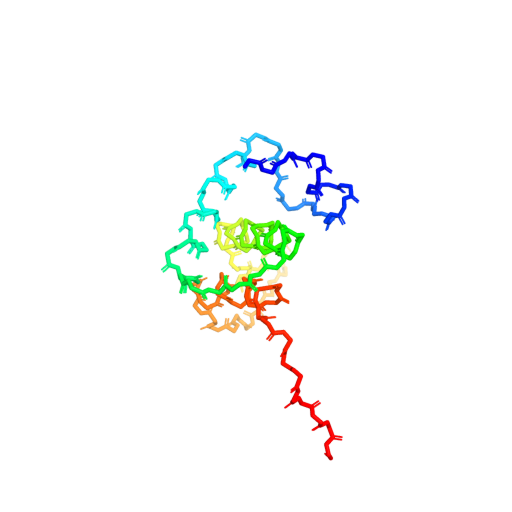AL A 1 70 ? -14.916 -3.036 25.993 1.00 72.44 70 VAL A CA 1
ATOM 554 C C . VAL A 1 70 ? -15.607 -3.315 27.325 1.00 72.44 70 VAL A C 1
ATOM 556 O O . VAL A 1 70 ? -15.280 -4.256 28.035 1.00 72.44 70 VAL A O 1
ATOM 559 N N . GLY A 1 71 ? -16.557 -2.470 27.722 1.00 79.69 71 GLY A N 1
ATOM 560 C CA . GLY A 1 71 ? -17.196 -2.596 29.037 1.00 79.69 71 GLY A CA 1
ATOM 561 C C . GLY A 1 71 ? -16.183 -2.479 30.186 1.00 79.69 71 GLY A C 1
ATOM 562 O O . GLY A 1 71 ? -15.451 -1.498 30.263 1.00 79.69 71 GLY A O 1
ATOM 563 N N . SER A 1 72 ? -16.137 -3.467 31.086 1.00 75.44 72 SER A N 1
ATOM 564 C CA . SER A 1 72 ? -15.258 -3.455 32.270 1.00 75.44 72 SER A CA 1
ATOM 565 C C . SER A 1 72 ? -13.846 -4.010 32.038 1.00 75.44 72 SER A C 1
ATOM 567 O O . SER A 1 72 ? -13.107 -4.161 33.010 1.00 75.44 72 SER A O 1
ATOM 569 N N . TRP A 1 73 ? -13.453 -4.335 30.799 1.00 67.44 73 TRP A N 1
ATOM 570 C CA . TRP A 1 73 ? -12.081 -4.759 30.500 1.00 67.44 73 TRP A CA 1
ATOM 571 C C . TRP A 1 73 ? -11.373 -3.783 29.563 1.00 67.44 73 TRP A C 1
ATOM 573 O O . TRP A 1 73 ? -11.940 -3.282 28.590 1.00 67.44 73 TRP A O 1
ATOM 583 N N . SER A 1 74 ? -10.102 -3.549 29.880 1.00 64.88 74 SER A N 1
ATOM 584 C CA . SER A 1 74 ? -9.191 -2.695 29.126 1.00 64.88 74 SER A CA 1
ATOM 585 C C . SER A 1 74 ? -7.926 -3.486 28.836 1.00 64.88 74 SER A C 1
ATOM 587 O O . SER A 1 74 ? -7.346 -4.075 29.752 1.00 64.88 74 SER A O 1
ATOM 589 N N . LYS A 1 75 ? -7.475 -3.487 27.581 1.00 69.94 75 LYS A N 1
ATOM 590 C CA . LYS A 1 75 ? -6.178 -4.055 27.205 1.00 69.94 75 LYS A CA 1
ATOM 591 C C . LYS A 1 75 ? -5.369 -3.021 26.436 1.00 69.94 75 LYS A C 1
ATOM 593 O O . LYS A 1 75 ? -5.836 -2.477 25.438 1.00 69.94 75 LYS A O 1
ATOM 598 N N . HIS A 1 76 ? -4.168 -2.756 26.939 1.00 59.91 76 HIS A N 1
ATOM 599 C CA . HIS A 1 76 ? -3.171 -1.919 26.284 1.00 59.91 76 HIS A CA 1
ATOM 600 C C . HIS A 1 76 ? -2.213 -2.811 25.507 1.00 59.91 76 HIS A C 1
ATOM 602 O O . HIS A 1 76 ? -1.701 -3.795 26.049 1.00 59.91 76 HIS A O 1
ATOM 608 N N . TYR A 1 77 ? -1.981 -2.468 24.247 1.00 63.25 77 TYR A N 1
ATOM 609 C CA . TYR A 1 77 ? -1.005 -3.149 23.411 1.00 63.25 77 TYR A CA 1
ATOM 610 C C . TYR A 1 77 ? 0.275 -2.318 23.394 1.00 63.25 77 TYR A C 1
ATOM 612 O O . TYR A 1 77 ? 0.232 -1.106 23.193 1.00 63.25 77 TYR A O 1
ATOM 620 N N . SER A 1 78 ? 1.426 -2.955 23.623 1.00 55.50 78 SER A N 1
ATOM 621 C CA . SER A 1 78 ? 2.719 -2.305 23.408 1.00 55.50 78 SER A CA 1
ATOM 622 C C . SER A 1 78 ? 2.874 -2.058 21.913 1.00 55.50 78 SER A C 1
ATOM 624 O O . SER A 1 78 ? 3.225 -2.965 21.158 1.00 55.50 78 SER A O 1
ATOM 626 N N . VAL A 1 79 ? 2.554 -0.846 21.472 1.00 58.09 79 VAL A N 1
ATOM 627 C CA . VAL A 1 79 ? 2.729 -0.472 20.076 1.00 58.09 79 VAL A CA 1
ATOM 628 C C . VAL A 1 79 ? 4.213 -0.313 19.802 1.00 58.09 79 VAL A C 1
ATOM 630 O O . VAL A 1 79 ? 4.892 0.544 20.362 1.00 58.09 79 VAL A O 1
ATOM 633 N N . ASN A 1 80 ? 4.743 -1.199 18.963 1.00 57.97 80 ASN A N 1
ATOM 634 C CA . ASN A 1 80 ? 6.098 -1.051 18.467 1.00 57.97 80 ASN A CA 1
ATOM 635 C C . ASN A 1 80 ? 6.134 0.252 17.652 1.00 57.97 80 ASN A C 1
ATOM 637 O O . ASN A 1 80 ? 5.358 0.404 16.703 1.00 57.97 80 ASN A O 1
ATOM 641 N N . SER A 1 81 ? 6.994 1.192 18.042 1.00 58.41 81 SER A N 1
ATOM 642 C CA . SER A 1 81 ? 7.114 2.554 17.501 1.00 58.41 81 SER A CA 1
ATOM 643 C C . SER A 1 81 ? 7.774 2.581 16.116 1.00 58.41 81 SER A C 1
ATOM 645 O O . SER A 1 81 ? 8.661 3.381 15.832 1.00 58.41 81 SER A O 1
ATOM 647 N N . VAL A 1 82 ? 7.350 1.680 15.230 1.00 65.81 82 VAL A N 1
ATOM 648 C CA . VAL A 1 82 ? 7.705 1.735 13.814 1.00 65.81 82 VAL A CA 1
ATOM 649 C C . VAL A 1 82 ? 6.973 2.930 13.221 1.00 65.81 82 VAL A C 1
ATOM 651 O O . VAL A 1 82 ? 5.741 2.938 13.190 1.00 65.81 82 VAL A O 1
ATOM 654 N N . SER A 1 83 ? 7.732 3.933 12.780 1.00 75.19 83 SER A N 1
ATOM 655 C CA . SER A 1 83 ? 7.192 5.144 12.164 1.00 75.19 83 SER A CA 1
ATOM 656 C C . SER A 1 83 ? 6.285 4.795 10.985 1.00 75.19 83 SER A C 1
ATOM 658 O O . SER A 1 83 ? 6.552 3.851 10.239 1.00 75.19 83 SER A O 1
ATOM 660 N N . ASP A 1 84 ? 5.264 5.609 10.732 1.00 78.56 84 ASP A N 1
ATOM 661 C CA . ASP A 1 84 ? 4.347 5.403 9.601 1.00 78.56 84 ASP A CA 1
ATOM 662 C C . ASP A 1 84 ? 5.089 5.325 8.261 1.00 78.56 84 ASP A C 1
ATOM 664 O O . ASP A 1 84 ? 4.763 4.524 7.386 1.00 78.56 84 ASP A O 1
ATOM 668 N N . LYS A 1 85 ? 6.163 6.113 8.134 1.00 76.69 85 LYS A N 1
ATOM 669 C CA . LYS A 1 85 ? 7.071 6.084 6.983 1.00 76.69 85 LYS A CA 1
ATOM 670 C C . LYS A 1 85 ? 7.788 4.741 6.842 1.00 76.69 85 LYS A C 1
ATOM 672 O O . LYS A 1 85 ? 7.847 4.218 5.735 1.00 76.69 85 LYS A O 1
ATOM 677 N N . ASP A 1 86 ? 8.297 4.178 7.935 1.00 80.00 86 ASP A N 1
ATOM 678 C CA . ASP A 1 86 ? 8.962 2.872 7.930 1.00 80.00 86 ASP A CA 1
ATOM 679 C C . ASP A 1 86 ? 7.995 1.753 7.538 1.00 80.00 86 ASP A C 1
ATOM 681 O O . ASP A 1 86 ? 8.380 0.850 6.802 1.00 80.00 86 ASP A O 1
ATOM 685 N N . ARG A 1 87 ? 6.723 1.828 7.948 1.00 79.38 87 ARG A N 1
ATOM 686 C CA . ARG A 1 87 ? 5.700 0.852 7.532 1.00 79.38 87 ARG A CA 1
ATOM 687 C C . ARG A 1 87 ? 5.427 0.898 6.036 1.00 79.38 87 ARG A C 1
ATOM 689 O O . ARG A 1 87 ? 5.410 -0.149 5.396 1.00 79.38 87 ARG A O 1
ATOM 696 N N . LEU A 1 88 ? 5.253 2.099 5.485 1.00 82.56 88 LEU A N 1
ATOM 697 C CA . LEU A 1 88 ? 5.042 2.299 4.048 1.00 82.56 88 LEU A CA 1
ATOM 698 C C . LEU A 1 88 ? 6.242 1.800 3.235 1.00 82.56 88 LEU A C 1
ATOM 700 O O . LEU A 1 88 ? 6.073 1.113 2.231 1.00 82.56 88 LEU A O 1
ATOM 704 N N . ILE A 1 89 ? 7.456 2.116 3.687 1.00 81.81 89 ILE A N 1
ATOM 705 C CA . ILE A 1 89 ? 8.695 1.703 3.023 1.00 81.81 89 ILE A CA 1
ATOM 706 C C . ILE A 1 89 ? 8.893 0.186 3.116 1.00 81.81 89 ILE A C 1
ATOM 708 O O . ILE A 1 89 ? 9.233 -0.432 2.113 1.00 81.81 89 ILE A O 1
ATOM 712 N N . ASN A 1 90 ? 8.646 -0.430 4.274 1.00 80.56 90 ASN A N 1
ATOM 713 C CA . ASN A 1 90 ? 8.767 -1.878 4.455 1.00 80.56 90 ASN A CA 1
ATOM 714 C C . ASN A 1 90 ? 7.752 -2.639 3.580 1.00 80.56 90 ASN A C 1
ATOM 716 O O . ASN A 1 90 ? 8.124 -3.577 2.878 1.00 80.56 90 ASN A O 1
ATOM 720 N N . ALA A 1 91 ? 6.503 -2.161 3.521 1.00 82.56 91 ALA A N 1
ATOM 721 C CA . ALA A 1 91 ? 5.481 -2.706 2.627 1.00 82.56 91 ALA A CA 1
ATOM 722 C C . ALA A 1 91 ? 5.890 -2.617 1.148 1.00 82.56 91 ALA A C 1
ATOM 724 O O . ALA A 1 91 ? 5.718 -3.575 0.400 1.00 82.56 91 ALA A O 1
ATOM 725 N N . ALA A 1 92 ? 6.484 -1.494 0.733 1.00 81.00 92 ALA A N 1
ATOM 726 C CA . ALA A 1 92 ? 7.013 -1.336 -0.618 1.00 81.00 92 ALA A CA 1
ATOM 727 C C . ALA A 1 92 ? 8.184 -2.297 -0.888 1.00 81.00 92 ALA A C 1
ATOM 729 O O . ALA A 1 92 ? 8.228 -2.947 -1.928 1.00 81.00 92 ALA A O 1
ATOM 730 N N . MET A 1 93 ? 9.124 -2.413 0.055 1.00 77.94 93 MET A N 1
ATOM 731 C CA . MET A 1 93 ? 10.315 -3.259 -0.075 1.00 77.94 93 MET A CA 1
ATOM 732 C C . MET A 1 93 ? 9.989 -4.750 -0.166 1.00 77.94 93 MET A C 1
ATOM 734 O O . MET A 1 93 ? 10.737 -5.467 -0.820 1.00 77.94 93 MET A O 1
ATOM 738 N N . LEU A 1 94 ? 8.892 -5.224 0.429 1.00 79.19 94 LEU A N 1
ATOM 739 C CA . LEU A 1 94 ? 8.470 -6.627 0.320 1.00 79.19 94 LEU A CA 1
ATOM 740 C C . LEU A 1 94 ? 8.337 -7.106 -1.132 1.00 79.19 94 LEU A C 1
ATOM 742 O O . LEU A 1 94 ? 8.662 -8.254 -1.413 1.00 79.19 94 LEU A O 1
ATOM 746 N N . TYR A 1 95 ? 7.909 -6.217 -2.031 1.00 76.38 95 TYR A N 1
ATOM 747 C CA . TYR A 1 95 ? 7.672 -6.530 -3.443 1.00 76.38 95 TYR A CA 1
ATOM 748 C C . TYR A 1 95 ? 8.678 -5.850 -4.380 1.00 76.38 95 TYR A C 1
ATOM 750 O O . TYR A 1 95 ? 9.021 -6.389 -5.419 1.00 76.38 95 TYR A O 1
ATOM 758 N N . LEU A 1 96 ? 9.179 -4.662 -4.020 1.00 72.44 96 LEU A N 1
ATOM 759 C CA . LEU A 1 96 ? 10.107 -3.891 -4.857 1.00 72.44 96 LEU A CA 1
ATOM 760 C C . LEU A 1 96 ? 11.578 -4.130 -4.539 1.00 72.44 96 LEU A C 1
ATOM 762 O O . LEU A 1 96 ? 12.436 -3.655 -5.287 1.00 72.44 96 LEU A O 1
ATOM 766 N N . SER A 1 97 ? 11.904 -4.788 -3.421 1.00 61.44 97 SER A N 1
ATOM 767 C CA . SER A 1 97 ? 13.275 -5.253 -3.267 1.00 61.44 97 SER A CA 1
ATOM 768 C C . SER A 1 97 ? 13.484 -6.294 -4.350 1.00 61.44 97 SER A C 1
ATOM 770 O O . SER A 1 97 ? 12.893 -7.370 -4.306 1.00 61.44 97 SER A O 1
ATOM 772 N N . GLU A 1 98 ? 14.316 -5.960 -5.341 1.00 57.94 98 GLU A N 1
ATOM 773 C CA . GLU A 1 98 ? 15.050 -6.992 -6.054 1.00 57.94 98 GLU A CA 1
ATOM 774 C C . GLU A 1 98 ? 15.519 -7.954 -4.978 1.00 57.94 98 GLU A C 1
ATOM 776 O O . GLU A 1 98 ? 16.257 -7.548 -4.075 1.00 57.94 98 GLU A O 1
ATOM 781 N N . TYR A 1 99 ? 14.950 -9.157 -5.020 1.00 47.06 99 TYR A N 1
ATOM 782 C CA . TYR A 1 99 ? 15.485 -10.382 -4.476 1.00 47.06 99 TYR A CA 1
ATOM 783 C C . TYR A 1 99 ? 16.668 -10.085 -3.550 1.00 47.06 99 TYR A C 1
ATOM 785 O O . TYR A 1 99 ? 17.790 -9.879 -4.024 1.00 47.06 99 TYR A O 1
ATOM 793 N N . ARG A 1 100 ? 16.468 -10.090 -2.223 1.00 43.62 100 ARG A N 1
ATOM 794 C CA . ARG A 1 100 ? 17.593 -10.315 -1.305 1.00 43.62 100 ARG A CA 1
ATOM 795 C C . ARG A 1 100 ? 18.081 -11.754 -1.543 1.00 43.62 100 ARG A C 1
ATOM 797 O O . ARG A 1 100 ? 17.907 -12.642 -0.717 1.00 43.62 100 ARG A O 1
ATOM 804 N N . LYS A 1 101 ? 18.649 -11.999 -2.725 1.00 41.03 101 LYS A N 1
ATOM 805 C CA . LYS A 1 101 ? 19.382 -13.175 -3.173 1.00 41.03 101 LYS A CA 1
ATOM 806 C C . LYS A 1 101 ? 20.690 -13.115 -2.392 1.00 41.03 101 LYS A C 1
ATOM 808 O O . LYS A 1 101 ? 21.699 -12.630 -2.882 1.00 41.03 101 LYS A O 1
ATOM 813 N N . GLY A 1 102 ? 20.607 -13.434 -1.104 1.00 39.28 102 GLY A N 1
ATOM 814 C CA . GLY A 1 102 ? 21.725 -13.251 -0.183 1.00 39.28 102 GLY A CA 1
ATOM 815 C C . GLY A 1 102 ? 21.362 -13.148 1.296 1.00 39.28 102 GLY A C 1
ATOM 816 O O . GLY A 1 102 ? 22.077 -12.484 2.035 1.00 39.28 102 GLY A O 1
ATOM 817 N N . VAL A 1 103 ? 20.273 -13.764 1.764 1.00 44.12 103 VAL A N 1
ATOM 818 C CA . VAL A 1 103 ? 20.291 -14.310 3.133 1.00 44.12 103 VAL A CA 1
ATOM 819 C C . VAL A 1 103 ? 20.356 -15.817 2.992 1.00 44.12 103 VAL A C 1
ATOM 821 O O . VAL A 1 103 ? 19.353 -16.525 2.983 1.00 44.12 103 VAL A O 1
ATOM 824 N N . GLU A 1 104 ? 21.585 -16.279 2.788 1.00 44.00 104 GLU A N 1
ATOM 825 C CA . GLU A 1 104 ? 21.985 -17.615 3.193 1.00 44.00 104 GLU A CA 1
ATOM 826 C C . GLU A 1 104 ? 21.805 -17.661 4.712 1.00 44.00 104 GLU A C 1
ATOM 828 O O . GLU A 1 104 ? 22.463 -16.933 5.456 1.00 44.00 104 GLU A O 1
ATOM 833 N N . TRP A 1 105 ? 20.841 -18.452 5.171 1.00 40.44 105 TRP A N 1
ATOM 834 C CA . TRP A 1 105 ? 20.786 -18.854 6.567 1.00 40.44 105 TRP A CA 1
ATOM 835 C C . TRP A 1 105 ? 21.963 -19.811 6.789 1.00 40.44 105 TRP A C 1
ATOM 837 O O . TRP A 1 105 ? 21.866 -20.985 6.433 1.00 40.44 105 TRP A O 1
ATOM 847 N N . ALA A 1 106 ? 23.082 -19.270 7.274 1.00 39.91 106 ALA A N 1
ATOM 848 C CA . ALA A 1 106 ? 24.226 -20.031 7.774 1.00 39.91 106 ALA A CA 1
ATOM 849 C C . ALA A 1 106 ? 23.996 -20.467 9.226 1.00 39.91 106 ALA A C 1
ATOM 851 O O . ALA A 1 106 ? 23.418 -19.661 9.996 1.00 39.91 106 ALA A O 1
#